Protein AF-A0A139BNJ2-F1 (afdb_monomer_lite)

Organism: NCBI:txid1796491

Sequence (82 aa):
MKAVTGKTVNFYFIAVEKSAPFSTACYMASQEMVKVGRAKYRGALELLKWCQDNNSYPGYQPGGQIETIDLPRWAANFDLED

Radius of gyration: 21.72 Å; chains: 1; bounding box: 46×54×40 Å

Foldseek 3Di:
DCVVPVDDDWDWDWDFDPDPPRDIDIDTDDPVNVVVVVVVVVVVVVVVVVCVVVVHDADPCNPPDDDDDDDPPVRVPDDDDD

Structure (mmCIF, N/CA/C/O backbone):
data_AF-A0A139BNJ2-F1
#
_entry.id   AF-A0A139BNJ2-F1
#
loop_
_atom_site.group_PDB
_atom_site.id
_atom_site.type_symbol
_atom_site.label_atom_id
_atom_site.label_alt_id
_atom_site.label_comp_id
_atom_site.label_asym_id
_atom_site.label_entity_id
_atom_site.label_seq_id
_atom_site.pdbx_PDB_ins_code
_atom_site.Cartn_x
_atom_site.Cartn_y
_atom_site.Cartn_z
_atom_site.occupancy
_atom_site.B_iso_or_equiv
_atom_site.auth_seq_id
_atom_site.auth_comp_id
_atom_site.auth_asym_id
_atom_site.auth_atom_id
_atom_site.pdbx_PDB_model_num
ATOM 1 N N . MET A 1 1 ? -5.676 -15.185 5.208 1.00 77.62 1 MET A N 1
ATOM 2 C CA . MET A 1 1 ? -5.362 -16.631 5.242 1.00 77.62 1 MET A CA 1
ATOM 3 C C . MET A 1 1 ? -5.256 -17.184 6.645 1.00 77.62 1 MET A C 1
ATOM 5 O O . MET A 1 1 ? -6.263 -17.715 7.064 1.00 77.62 1 MET A O 1
ATOM 9 N N . LYS A 1 2 ? -4.169 -17.005 7.415 1.00 92.25 2 LYS A N 1
ATOM 10 C CA . LYS A 1 2 ? -4.038 -17.644 8.749 1.00 92.25 2 LYS A CA 1
ATOM 11 C C . LYS A 1 2 ? -5.267 -17.510 9.663 1.00 92.25 2 LYS A C 1
ATOM 13 O O . LYS A 1 2 ? -5.684 -18.502 10.238 1.00 92.25 2 LYS A O 1
ATOM 18 N N . ALA A 1 3 ? -5.860 -16.319 9.760 1.00 92.06 3 ALA A N 1
ATOM 19 C CA . ALA A 1 3 ? -7.039 -16.085 10.602 1.00 92.06 3 ALA A CA 1
ATOM 20 C C . ALA A 1 3 ? -8.299 -16.863 10.166 1.00 92.06 3 ALA A C 1
ATOM 22 O O . ALA A 1 3 ? -9.158 -17.123 10.991 1.00 92.06 3 ALA A O 1
ATOM 23 N N . VAL A 1 4 ? -8.403 -17.229 8.886 1.00 95.94 4 VAL A N 1
ATOM 24 C CA . VAL A 1 4 ? -9.566 -17.924 8.307 1.00 95.94 4 VAL A CA 1
ATOM 2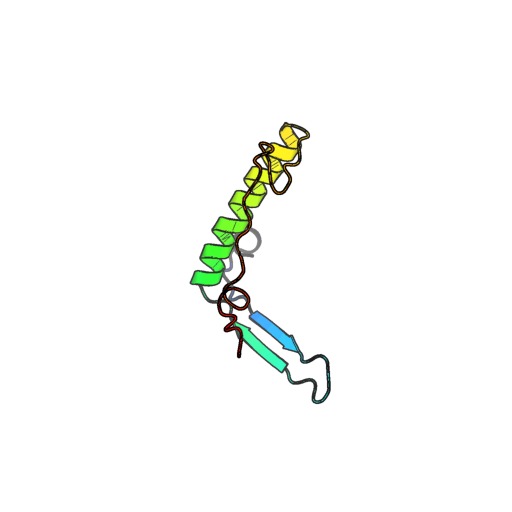5 C C . VAL A 1 4 ? -9.275 -19.414 8.094 1.00 95.94 4 VAL A C 1
ATOM 27 O O . VAL A 1 4 ? -10.154 -20.246 8.253 1.00 95.94 4 VAL A O 1
ATOM 30 N N . THR A 1 5 ? -8.036 -19.770 7.744 1.00 96.12 5 THR A N 1
ATOM 31 C CA . THR A 1 5 ? -7.650 -21.125 7.310 1.00 96.12 5 THR A CA 1
ATOM 32 C C . THR A 1 5 ? -6.657 -21.825 8.235 1.00 96.12 5 THR A C 1
ATOM 34 O O . THR A 1 5 ? -6.242 -22.945 7.949 1.00 96.12 5 THR A O 1
ATOM 37 N N . GLY A 1 6 ? -6.180 -21.161 9.292 1.00 96.50 6 GLY A N 1
ATOM 38 C CA . GLY A 1 6 ? -5.148 -21.669 10.205 1.00 96.50 6 GLY A CA 1
ATOM 39 C C . GLY A 1 6 ? -3.724 -21.704 9.630 1.00 96.50 6 GLY A C 1
ATOM 40 O O . GLY A 1 6 ? -2.764 -21.865 10.380 1.00 96.50 6 GLY A O 1
ATOM 41 N N . LYS A 1 7 ? -3.548 -21.503 8.317 1.00 95.81 7 LYS A N 1
ATOM 42 C CA . LYS A 1 7 ? -2.257 -21.670 7.630 1.00 95.81 7 LYS A CA 1
ATOM 43 C C . LYS A 1 7 ? -1.570 -20.338 7.324 1.00 95.81 7 LYS A C 1
ATOM 45 O O . LYS A 1 7 ? -2.183 -19.402 6.801 1.00 95.81 7 LYS A O 1
ATOM 50 N N . THR A 1 8 ? -0.271 -20.273 7.610 1.00 92.31 8 THR A N 1
ATOM 51 C CA . THR A 1 8 ? 0.618 -19.224 7.091 1.00 92.31 8 THR A CA 1
ATOM 52 C C . THR A 1 8 ? 1.117 -19.652 5.718 1.00 92.31 8 THR A C 1
ATOM 54 O O . THR A 1 8 ? 1.572 -20.779 5.559 1.00 92.31 8 THR A O 1
ATOM 57 N N . VAL A 1 9 ? 1.026 -18.756 4.740 1.00 93.75 9 VAL A N 1
ATOM 58 C CA . VAL A 1 9 ? 1.491 -18.989 3.369 1.00 93.75 9 VAL A CA 1
ATOM 59 C C . VAL A 1 9 ? 2.367 -17.826 2.930 1.00 93.75 9 VAL A C 1
ATOM 61 O O . VAL A 1 9 ? 2.185 -16.702 3.409 1.00 93.75 9 VAL A O 1
ATOM 64 N N . ASN A 1 10 ? 3.290 -18.099 2.014 1.00 95.56 10 ASN A N 1
ATOM 65 C CA . ASN A 1 10 ? 4.044 -17.059 1.327 1.00 95.56 10 ASN A CA 1
ATOM 66 C C . ASN A 1 10 ? 3.138 -16.353 0.313 1.00 95.56 10 ASN A C 1
ATOM 68 O O . ASN A 1 10 ? 2.232 -16.966 -0.255 1.00 95.56 10 ASN A O 1
ATOM 72 N N . PHE A 1 11 ? 3.385 -15.064 0.095 1.00 96.19 11 PHE 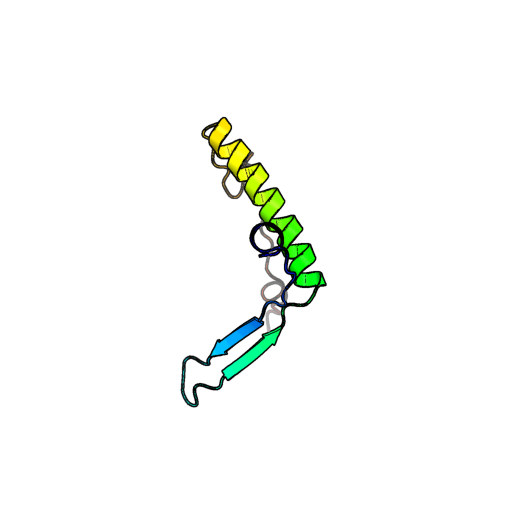A N 1
ATOM 73 C CA . PHE A 1 11 ? 2.692 -14.284 -0.923 1.00 96.19 11 PHE A CA 1
ATOM 74 C C . PHE A 1 11 ? 3.632 -14.050 -2.102 1.00 96.19 11 PHE A C 1
ATOM 76 O O . PHE A 1 11 ? 4.766 -13.615 -1.899 1.00 96.19 11 PHE A O 1
ATOM 83 N N . TYR A 1 12 ? 3.157 -14.323 -3.315 1.00 98.00 12 TYR A N 1
ATOM 84 C CA . TYR A 1 12 ? 3.922 -14.144 -4.543 1.00 98.00 12 TYR A CA 1
ATOM 85 C C . TYR A 1 12 ? 3.190 -13.196 -5.490 1.00 98.00 12 TYR A C 1
ATOM 87 O O . TYR A 1 12 ? 1.985 -13.324 -5.697 1.00 98.00 12 TYR A O 1
ATOM 95 N N . PHE A 1 13 ? 3.937 -12.272 -6.082 1.00 98.25 13 PHE A N 1
ATOM 96 C CA . PHE A 1 13 ? 3.514 -11.478 -7.226 1.00 98.25 13 PHE A CA 1
ATOM 97 C C . PHE A 1 13 ? 4.020 -12.155 -8.494 1.00 98.25 13 PHE A C 1
ATOM 99 O O . PHE A 1 13 ? 5.212 -12.435 -8.603 1.00 98.25 13 PHE A O 1
ATOM 106 N N . ILE A 1 14 ? 3.133 -12.391 -9.454 1.00 98.25 14 ILE A N 1
ATOM 107 C CA . ILE A 1 14 ? 3.511 -12.855 -10.789 1.00 98.25 14 ILE A CA 1
ATOM 108 C C . ILE A 1 14 ? 3.396 -11.647 -11.711 1.00 98.25 14 ILE A C 1
ATOM 110 O O . ILE A 1 14 ? 2.294 -11.232 -12.064 1.00 98.25 14 ILE A O 1
ATOM 114 N N . ALA A 1 15 ? 4.534 -11.035 -12.022 1.00 98.31 15 ALA A N 1
ATOM 115 C CA . ALA A 1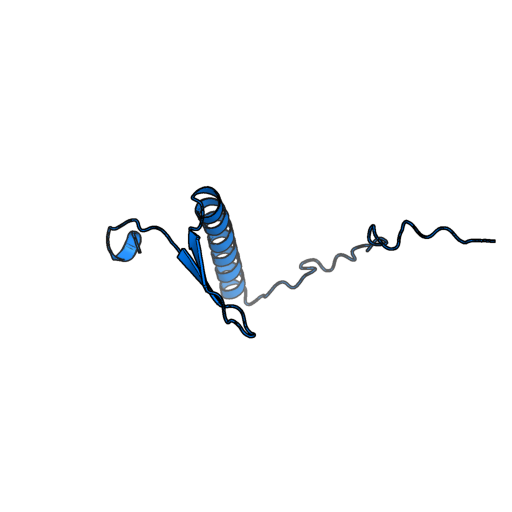 15 ? 4.596 -9.914 -12.944 1.00 98.31 15 ALA A CA 1
ATOM 116 C C . ALA A 1 15 ? 4.673 -10.441 -14.378 1.00 98.31 15 ALA A C 1
ATOM 118 O O . ALA A 1 15 ? 5.403 -11.395 -14.645 1.00 98.31 15 ALA A O 1
ATOM 119 N N . VAL A 1 16 ? 3.935 -9.800 -15.281 1.00 98.38 16 VAL A N 1
ATOM 120 C CA . VAL A 1 16 ? 3.931 -10.093 -16.716 1.00 98.38 16 VAL A CA 1
ATOM 121 C C . VAL A 1 16 ? 4.194 -8.789 -17.455 1.00 98.38 16 VAL A C 1
ATOM 123 O O . VAL A 1 16 ? 3.535 -7.779 -17.187 1.00 98.38 16 VAL A O 1
ATOM 126 N N . GLU A 1 17 ? 5.174 -8.788 -18.354 1.00 98.38 17 GLU A N 1
ATOM 127 C CA . GLU A 1 17 ? 5.453 -7.632 -19.205 1.00 98.38 17 GLU A CA 1
ATOM 128 C C . GLU A 1 17 ? 4.267 -7.348 -20.133 1.00 98.38 17 GLU A C 1
ATOM 130 O O . GLU A 1 17 ? 3.620 -8.260 -20.638 1.00 98.38 17 GLU A O 1
ATOM 135 N N . LYS A 1 18 ? 3.966 -6.065 -20.367 1.00 98.06 18 LYS A N 1
ATOM 136 C CA . LYS A 1 18 ? 2.808 -5.649 -21.183 1.00 98.06 18 LYS A CA 1
ATOM 137 C C . LYS A 1 18 ? 3.038 -5.758 -22.692 1.00 98.06 18 LYS A C 1
ATOM 139 O O . LYS A 1 18 ? 2.080 -5.642 -23.450 1.00 98.06 18 LYS A O 1
ATOM 144 N N . SER A 1 19 ? 4.283 -5.947 -23.113 1.00 97.62 19 SER A N 1
ATOM 145 C CA . SER A 1 19 ? 4.701 -5.979 -24.514 1.00 97.62 19 SER A CA 1
ATOM 146 C C . SER A 1 19 ? 5.577 -7.199 -24.757 1.00 97.62 19 SER A C 1
ATOM 148 O O . SER A 1 19 ? 6.154 -7.744 -23.815 1.00 97.62 19 SER A O 1
ATOM 150 N N . ALA A 1 20 ? 5.686 -7.614 -26.019 1.00 95.31 20 ALA A N 1
ATOM 151 C CA . ALA A 1 20 ? 6.527 -8.740 -26.405 1.00 95.31 20 ALA A CA 1
ATOM 152 C C . ALA A 1 20 ? 7.967 -8.578 -25.855 1.00 95.31 20 ALA A C 1
ATOM 154 O O . ALA A 1 20 ? 8.512 -7.475 -25.932 1.00 95.31 20 ALA A O 1
ATOM 155 N N . PRO A 1 21 ? 8.575 -9.649 -25.310 1.00 96.00 21 PRO A N 1
ATOM 156 C CA . PRO A 1 21 ? 8.132 -11.045 -25.393 1.00 96.00 21 PRO A CA 1
ATOM 157 C C . PRO A 1 21 ? 7.146 -11.496 -24.290 1.00 96.00 21 PRO A C 1
ATOM 159 O O . PRO A 1 21 ? 6.915 -12.695 -24.164 1.00 96.00 21 PRO A O 1
ATOM 162 N N . PHE A 1 22 ? 6.528 -10.575 -23.535 1.00 95.75 22 PHE A N 1
ATOM 163 C CA . PHE A 1 22 ? 5.587 -10.866 -22.437 1.00 95.75 22 PHE A CA 1
ATOM 164 C C . PHE A 1 22 ? 6.212 -11.723 -21.329 1.00 95.75 22 PHE A C 1
ATOM 166 O O . PHE A 1 22 ? 5.587 -12.652 -20.808 1.00 95.75 22 PHE A O 1
ATOM 173 N N . SER A 1 23 ? 7.465 -11.426 -20.976 1.00 97.94 23 SER A N 1
ATOM 174 C CA . SER A 1 23 ? 8.203 -12.196 -19.978 1.00 97.94 23 SER A CA 1
ATOM 175 C C . SER A 1 23 ? 7.470 -12.209 -18.641 1.00 97.94 23 SER A C 1
ATOM 177 O O . SER A 1 23 ? 6.822 -11.234 -18.249 1.00 97.94 23 SER A O 1
ATOM 179 N N . THR A 1 24 ? 7.611 -13.316 -17.915 1.00 98.19 24 THR A N 1
ATOM 180 C CA . THR A 1 24 ? 7.000 -13.490 -16.597 1.00 98.19 24 THR A CA 1
ATOM 181 C C . THR A 1 24 ? 8.058 -13.649 -15.518 1.00 98.19 24 THR A C 1
ATOM 183 O O . THR A 1 24 ? 9.017 -14.397 -15.705 1.00 98.19 24 THR A O 1
ATOM 186 N N . ALA A 1 25 ? 7.842 -13.031 -14.360 1.00 98.19 25 ALA A N 1
ATOM 187 C CA . ALA A 1 25 ? 8.689 -13.210 -13.187 1.00 98.19 25 ALA A CA 1
ATOM 188 C C . ALA A 1 25 ? 7.850 -13.387 -11.918 1.00 98.19 25 ALA A C 1
ATOM 190 O O . ALA A 1 25 ? 6.829 -12.724 -11.729 1.00 98.19 25 ALA A O 1
ATOM 191 N N . CYS A 1 26 ? 8.295 -14.286 -11.038 1.00 98.44 26 CYS A N 1
ATOM 192 C CA . CYS A 1 26 ? 7.658 -14.549 -9.754 1.00 98.44 26 CYS A CA 1
ATOM 193 C C . CYS A 1 26 ? 8.485 -13.929 -8.624 1.00 98.44 26 CYS A C 1
ATOM 195 O O . CYS A 1 26 ? 9.641 -14.297 -8.416 1.00 98.44 26 CYS A O 1
ATOM 197 N N . TYR A 1 27 ? 7.881 -13.011 -7.874 1.00 98.25 27 TYR A N 1
ATOM 198 C CA . TYR A 1 27 ? 8.513 -12.314 -6.760 1.00 98.25 27 TYR A CA 1
ATOM 199 C C . TYR A 1 27 ? 7.816 -12.667 -5.457 1.00 98.25 27 TYR A C 1
ATOM 201 O O . TYR A 1 27 ? 6.624 -12.416 -5.288 1.00 98.25 27 TYR A O 1
ATOM 209 N N . MET A 1 28 ? 8.561 -13.216 -4.504 1.00 98.25 28 MET A N 1
ATOM 210 C CA . MET A 1 28 ? 8.043 -13.448 -3.161 1.00 98.25 28 MET A CA 1
ATOM 211 C C . MET A 1 28 ? 8.077 -12.150 -2.351 1.00 98.25 28 MET A C 1
ATOM 213 O O . MET A 1 28 ? 9.116 -11.496 -2.266 1.00 98.25 28 MET A O 1
ATOM 217 N N . ALA A 1 29 ? 6.969 -11.804 -1.699 1.00 97.94 29 ALA A N 1
ATOM 218 C CA . ALA A 1 29 ? 6.964 -10.734 -0.711 1.00 97.94 29 ALA A CA 1
ATOM 219 C C . ALA A 1 29 ? 7.828 -11.141 0.494 1.00 97.94 29 ALA A C 1
ATOM 221 O O . ALA A 1 29 ? 7.617 -12.199 1.091 1.00 97.94 29 ALA A O 1
ATOM 222 N N . SER A 1 30 ? 8.790 -10.298 0.870 1.00 97.88 30 SER A N 1
ATOM 223 C CA . SER A 1 30 ? 9.622 -10.543 2.049 1.00 97.88 30 SER A CA 1
ATOM 224 C C . SER A 1 30 ? 8.807 -10.438 3.342 1.00 97.88 30 SER A C 1
ATOM 226 O O . SER A 1 30 ? 7.766 -9.775 3.396 1.00 97.88 30 SER A O 1
ATOM 228 N N . GLN A 1 31 ? 9.301 -11.046 4.423 1.00 95.44 31 GLN A N 1
ATOM 229 C CA . GLN A 1 31 ? 8.623 -10.952 5.719 1.00 95.44 31 GLN A CA 1
ATOM 230 C C . GLN A 1 31 ? 8.562 -9.512 6.242 1.00 95.44 31 GLN A C 1
ATOM 232 O O . GLN A 1 31 ? 7.538 -9.111 6.797 1.00 95.44 31 GLN A O 1
ATOM 237 N N . GLU A 1 32 ? 9.598 -8.706 5.994 1.00 97.94 32 GLU A N 1
ATOM 238 C CA . GLU A 1 32 ? 9.595 -7.283 6.350 1.00 97.94 32 GLU A CA 1
ATOM 239 C C . GLU A 1 32 ? 8.538 -6.499 5.562 1.00 97.94 32 GLU A C 1
ATOM 241 O O . GLU A 1 32 ? 7.786 -5.723 6.154 1.00 97.94 32 GLU A O 1
ATOM 246 N N . MET A 1 33 ?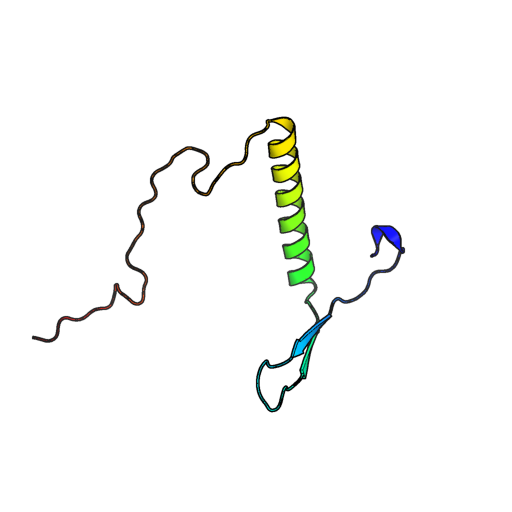 8.380 -6.759 4.258 1.00 97.50 33 MET A N 1
ATOM 247 C CA . MET A 1 33 ? 7.304 -6.155 3.463 1.00 97.50 33 MET A CA 1
ATOM 248 C C . MET A 1 33 ? 5.924 -6.513 4.034 1.00 97.50 33 MET A C 1
ATOM 250 O O . MET A 1 33 ? 5.078 -5.634 4.212 1.00 97.50 33 MET A O 1
ATOM 254 N N . VAL A 1 34 ? 5.701 -7.787 4.376 1.00 95.88 34 VAL A N 1
ATOM 255 C CA . VAL A 1 34 ? 4.437 -8.248 4.973 1.00 95.88 34 VAL A CA 1
ATOM 256 C C . VAL A 1 34 ? 4.194 -7.595 6.338 1.00 95.88 34 VAL A C 1
ATOM 258 O O . VAL A 1 34 ? 3.064 -7.200 6.637 1.00 95.88 34 VAL A O 1
ATOM 261 N N . LYS A 1 35 ? 5.228 -7.456 7.172 1.00 95.88 35 LYS A N 1
ATOM 262 C CA . LYS A 1 35 ? 5.151 -6.813 8.492 1.00 95.88 35 LYS A CA 1
ATOM 263 C C . LYS A 1 35 ? 4.793 -5.331 8.379 1.00 95.88 35 LYS A C 1
ATOM 265 O O . LYS A 1 35 ? 3.844 -4.890 9.028 1.00 95.88 35 LYS A O 1
ATOM 270 N N . VAL A 1 36 ? 5.491 -4.582 7.525 1.00 98.19 36 VAL A N 1
ATOM 271 C CA . VAL A 1 36 ? 5.216 -3.156 7.287 1.00 98.19 36 VAL A CA 1
ATOM 272 C C . VAL A 1 36 ? 3.819 -2.967 6.695 1.00 98.19 36 VAL A C 1
ATOM 274 O O . VAL A 1 36 ? 3.057 -2.125 7.168 1.00 98.19 36 VAL A O 1
ATOM 277 N N . GLY A 1 37 ? 3.433 -3.790 5.716 1.00 97.19 37 GLY A N 1
ATOM 278 C CA . GLY A 1 37 ? 2.089 -3.764 5.136 1.00 97.19 37 GLY A CA 1
ATOM 279 C C . GLY A 1 37 ? 0.990 -4.006 6.175 1.00 97.19 37 GLY A C 1
ATOM 280 O O . GLY A 1 37 ? -0.035 -3.326 6.153 1.00 97.19 37 GLY A O 1
ATOM 281 N N . ARG A 1 38 ? 1.223 -4.914 7.136 1.00 96.25 38 ARG A N 1
ATOM 282 C CA . ARG A 1 38 ? 0.293 -5.168 8.250 1.00 96.25 38 ARG A CA 1
ATOM 283 C C . ARG A 1 38 ? 0.088 -3.964 9.154 1.00 96.25 38 ARG A C 1
ATOM 285 O O . ARG A 1 38 ? -1.046 -3.713 9.547 1.00 96.25 38 ARG A O 1
ATOM 292 N N . ALA A 1 39 ? 1.155 -3.243 9.486 1.00 98.19 39 ALA A N 1
ATOM 293 C CA . ALA A 1 39 ? 1.038 -2.017 10.269 1.00 98.19 39 ALA A CA 1
ATOM 294 C C . ALA A 1 39 ? 0.244 -0.949 9.497 1.00 98.19 39 ALA A C 1
ATOM 296 O O . ALA A 1 39 ? -0.697 -0.374 10.037 1.00 98.19 39 ALA A O 1
ATOM 297 N N . LYS A 1 40 ? 0.555 -0.766 8.205 1.00 98.31 40 LYS A N 1
ATOM 298 C CA . LYS A 1 40 ? -0.102 0.227 7.342 1.00 98.31 40 LYS A CA 1
ATOM 299 C C . LYS A 1 40 ? -1.608 0.005 7.206 1.00 98.31 40 LYS A C 1
ATOM 301 O O . LYS A 1 40 ? -2.371 0.931 7.460 1.00 98.31 40 LYS A O 1
ATOM 306 N N . TYR A 1 41 ? -2.056 -1.200 6.831 1.00 97.69 41 TYR A N 1
ATOM 307 C CA . TYR A 1 41 ? -3.496 -1.406 6.627 1.00 97.69 41 TYR A CA 1
ATOM 308 C C . TYR A 1 41 ? -4.278 -1.329 7.942 1.00 97.69 41 TYR A C 1
ATOM 310 O O . TYR A 1 41 ? -5.434 -0.928 7.923 1.00 97.69 41 TYR A O 1
ATOM 318 N N . ARG A 1 42 ? -3.681 -1.703 9.082 1.00 98.00 42 ARG A N 1
ATOM 319 C CA . ARG A 1 42 ? -4.356 -1.594 10.384 1.00 98.00 42 ARG A CA 1
ATOM 320 C C . ARG A 1 42 ? -4.605 -0.142 10.767 1.00 98.00 42 ARG A C 1
ATOM 322 O O . ARG A 1 42 ? -5.743 0.183 11.073 1.00 98.00 42 ARG A O 1
ATOM 329 N N . GLY A 1 43 ? -3.597 0.722 10.636 1.00 98.00 43 GLY A N 1
ATOM 330 C CA . GLY A 1 43 ? -3.788 2.162 10.834 1.00 98.00 43 GLY A CA 1
ATOM 331 C C . GLY A 1 43 ? -4.822 2.748 9.865 1.00 98.00 43 GLY A C 1
ATOM 332 O O . GLY A 1 43 ? -5.657 3.555 10.257 1.00 98.00 43 GLY A O 1
ATOM 333 N N . ALA A 1 44 ? -4.846 2.278 8.613 1.00 97.75 44 ALA A N 1
ATOM 334 C CA . ALA A 1 44 ? -5.873 2.686 7.654 1.00 97.75 44 ALA A CA 1
ATOM 335 C C . ALA A 1 44 ? -7.289 2.217 8.046 1.00 97.75 44 ALA A C 1
ATOM 337 O O . ALA A 1 44 ? -8.245 2.956 7.838 1.00 97.75 44 ALA A O 1
ATOM 338 N N . LEU A 1 45 ? -7.444 1.019 8.625 1.00 98.50 45 LEU A N 1
ATOM 339 C CA . LEU A 1 45 ? -8.734 0.538 9.138 1.00 98.50 45 LEU A CA 1
ATOM 340 C C . LEU A 1 45 ? -9.196 1.333 10.366 1.00 98.50 45 LEU A C 1
ATOM 342 O O . LEU A 1 45 ? -10.386 1.600 10.494 1.00 98.50 45 LEU A O 1
ATOM 346 N N . GLU A 1 46 ? -8.273 1.726 11.245 1.00 98.25 46 GLU A N 1
ATOM 347 C CA . GLU A 1 46 ? -8.566 2.606 12.383 1.00 98.25 46 GLU A CA 1
ATOM 348 C C . GLU A 1 46 ? -9.041 3.984 11.906 1.00 98.25 46 GLU A C 1
ATOM 350 O O . GLU A 1 46 ? -10.080 4.463 12.361 1.00 98.25 46 GLU A O 1
ATOM 355 N N . LEU A 1 47 ? -8.344 4.578 10.930 1.00 96.75 47 LEU A N 1
ATOM 356 C CA . LEU A 1 47 ? -8.768 5.827 10.295 1.00 96.75 47 LEU A CA 1
ATOM 357 C C . LEU A 1 47 ? -10.136 5.673 9.625 1.00 96.75 47 LEU A C 1
ATOM 359 O O . LEU A 1 47 ? -11.009 6.507 9.830 1.00 96.75 47 LEU A O 1
ATOM 363 N N . LEU A 1 48 ? -10.353 4.593 8.870 1.00 98.00 48 LEU A N 1
ATOM 364 C CA . LEU A 1 48 ? -11.633 4.339 8.211 1.00 98.00 48 LEU A CA 1
ATOM 365 C C . LEU A 1 48 ? -12.777 4.230 9.222 1.00 98.00 48 LEU A C 1
ATOM 367 O O . LEU A 1 48 ? -13.837 4.812 9.000 1.00 98.00 48 LEU A O 1
ATOM 371 N N . LYS A 1 49 ? -12.558 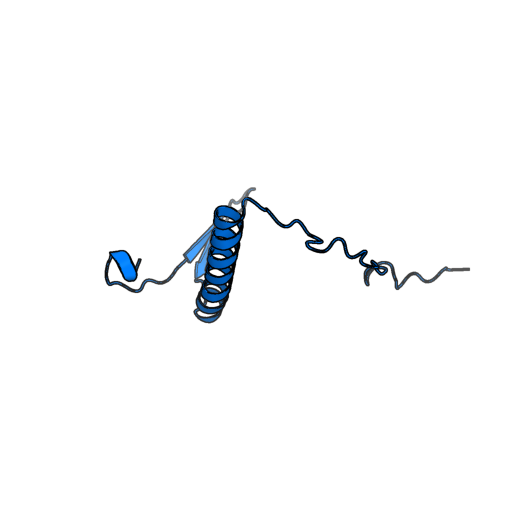3.524 10.338 1.00 98.50 49 LYS A N 1
ATOM 372 C CA . LYS A 1 49 ? -13.532 3.438 11.427 1.00 98.50 49 LYS A CA 1
ATOM 373 C C . LYS A 1 49 ? -13.858 4.825 11.977 1.00 98.50 49 LYS A C 1
ATOM 375 O O . LYS A 1 49 ? -15.030 5.160 12.103 1.00 98.50 49 LYS A O 1
ATOM 380 N N . TRP A 1 50 ? -12.841 5.637 12.262 1.00 98.06 50 TRP A N 1
ATOM 381 C CA . TRP A 1 50 ? -13.049 7.008 12.723 1.00 98.06 50 TRP A CA 1
ATOM 382 C C . TRP A 1 50 ? -13.847 7.831 11.703 1.00 98.06 50 TRP A C 1
ATOM 384 O O . TRP A 1 50 ? -14.795 8.512 12.088 1.00 98.06 50 TRP A O 1
ATOM 394 N N . CYS A 1 51 ? -13.532 7.723 10.408 1.00 97.94 51 CYS A N 1
ATOM 395 C CA . CYS A 1 51 ? -14.254 8.437 9.354 1.00 97.94 51 CYS A CA 1
ATOM 396 C C . CYS A 1 51 ? -15.741 8.067 9.324 1.00 97.94 51 CYS A C 1
ATOM 398 O O . CYS A 1 51 ? -16.594 8.942 9.187 1.00 97.94 51 CYS A O 1
ATOM 400 N N . GLN A 1 52 ? -16.049 6.777 9.476 1.00 98.38 52 GLN A N 1
ATOM 401 C CA . GLN A 1 52 ? -17.420 6.270 9.519 1.00 98.38 52 GLN A CA 1
ATOM 402 C C . GLN A 1 52 ? -18.164 6.737 10.775 1.00 98.38 52 GLN A C 1
ATOM 404 O O . GLN A 1 52 ? -19.296 7.200 10.666 1.00 98.38 52 GLN A O 1
ATOM 409 N N . ASP A 1 53 ? -17.519 6.670 11.942 1.00 98.50 53 ASP A N 1
ATOM 410 C CA . ASP A 1 53 ? -18.112 7.077 13.222 1.00 98.50 53 ASP A CA 1
ATOM 411 C C . ASP A 1 53 ? -18.386 8.599 13.278 1.00 98.50 53 ASP A C 1
ATOM 413 O O . ASP A 1 53 ? -19.313 9.034 13.957 1.00 98.50 53 ASP A O 1
ATOM 417 N N . ASN A 1 54 ? -17.604 9.411 12.552 1.00 97.44 54 ASN A N 1
ATOM 418 C CA . ASN A 1 54 ? -17.680 10.880 12.570 1.00 97.44 54 ASN A CA 1
ATOM 419 C C . ASN A 1 54 ? -18.256 11.498 11.281 1.00 97.44 54 ASN A C 1
ATOM 421 O O . ASN A 1 54 ? -18.326 12.722 11.177 1.00 97.44 54 ASN A O 1
ATOM 425 N N . ASN A 1 55 ? -18.633 10.680 10.290 1.00 97.44 55 ASN A N 1
ATOM 426 C CA . ASN A 1 55 ? -19.032 11.111 8.943 1.00 97.44 55 ASN A CA 1
ATOM 427 C C . ASN A 1 55 ? -18.096 12.185 8.338 1.00 97.44 55 ASN A C 1
ATOM 429 O O . ASN A 1 55 ? -18.543 13.177 7.760 1.00 97.44 55 ASN A O 1
ATOM 433 N N . SER A 1 56 ? -16.786 12.002 8.513 1.00 95.38 56 SER A N 1
ATOM 434 C CA . SER A 1 56 ? -15.745 12.957 8.118 1.00 95.38 56 SER A CA 1
ATOM 435 C C . SER A 1 56 ? -14.607 12.229 7.412 1.00 95.38 56 SER A C 1
ATOM 437 O O . SER A 1 56 ? -14.166 11.185 7.879 1.00 95.38 56 SER A O 1
ATOM 439 N N . TYR A 1 57 ? -14.127 12.764 6.287 1.00 94.88 57 TYR A N 1
ATOM 440 C CA . TYR A 1 57 ? -13.138 12.113 5.419 1.00 94.88 57 TYR A CA 1
ATOM 441 C C . TYR A 1 57 ? -11.971 13.069 5.172 1.00 94.88 57 TYR A C 1
ATOM 443 O O . TYR A 1 57 ? -12.039 13.895 4.258 1.00 94.88 57 TYR A O 1
ATOM 451 N N . PRO A 1 58 ? -10.916 13.006 6.001 1.00 93.06 58 PRO A N 1
ATOM 452 C CA . PRO A 1 58 ? -9.833 13.969 5.926 1.00 93.06 58 PRO A CA 1
ATOM 453 C C . PRO A 1 58 ? -9.081 13.854 4.591 1.00 93.06 58 PRO A C 1
ATOM 455 O O . PRO A 1 58 ? -8.702 12.760 4.173 1.00 93.06 58 PRO A O 1
ATOM 458 N N . GLY A 1 59 ? -8.887 14.990 3.917 1.00 89.69 59 GLY A N 1
ATOM 459 C CA . GLY A 1 59 ? -8.066 15.090 2.709 1.00 89.69 59 GLY A CA 1
ATOM 460 C C . GLY A 1 59 ? -6.570 15.175 3.029 1.00 89.69 59 GLY A C 1
ATOM 461 O O . GLY A 1 59 ? -6.141 14.876 4.140 1.00 89.69 59 GLY A O 1
ATOM 462 N N . TYR A 1 60 ? -5.768 15.634 2.065 1.00 89.38 60 TYR A N 1
ATOM 463 C CA . TYR A 1 60 ? -4.314 15.777 2.238 1.00 89.38 60 TYR A CA 1
ATOM 464 C C . TYR A 1 60 ? -3.913 16.734 3.373 1.00 89.38 60 TYR A C 1
ATOM 466 O O . TYR A 1 60 ? -2.900 16.511 4.022 1.00 89.38 60 TYR A O 1
ATOM 474 N N . GLN A 1 61 ? -4.726 17.759 3.642 1.00 90.06 61 GLN A N 1
ATOM 475 C CA . GLN A 1 61 ? -4.494 18.773 4.677 1.00 90.06 61 GLN A CA 1
ATOM 476 C C . GLN A 1 61 ? -5.663 18.760 5.670 1.00 90.06 61 GLN A C 1
ATOM 478 O O . GLN A 1 61 ? -6.550 19.615 5.607 1.00 90.06 61 GLN A O 1
ATOM 483 N N . PRO A 1 62 ? -5.722 17.768 6.574 1.00 85.06 62 PRO A N 1
ATOM 484 C CA . PRO A 1 62 ? -6.888 17.534 7.421 1.00 85.06 62 PRO A CA 1
ATOM 485 C C . PRO A 1 62 ? -7.184 18.682 8.399 1.00 85.06 62 PRO A C 1
ATOM 487 O O . PRO A 1 62 ? -8.319 18.811 8.844 1.00 85.06 62 PRO A O 1
ATOM 490 N N . GLY A 1 63 ? -6.194 19.525 8.719 1.00 85.62 63 GLY A N 1
ATOM 491 C CA . GLY A 1 63 ? -6.378 20.742 9.517 1.00 85.62 63 GLY A CA 1
ATOM 492 C C . GLY A 1 63 ? -6.260 22.040 8.714 1.00 85.62 63 GLY A C 1
ATOM 493 O O . GLY A 1 63 ? -6.084 23.094 9.318 1.00 85.62 63 GLY A O 1
ATOM 494 N N . GLY A 1 64 ? -6.314 21.978 7.376 1.00 86.75 64 GLY A N 1
ATOM 495 C CA . GLY A 1 64 ? -6.222 23.153 6.503 1.00 86.75 64 GLY A CA 1
ATOM 496 C C . GLY A 1 64 ? -4.855 23.845 6.507 1.00 86.75 64 GLY A C 1
ATOM 497 O O . GLY A 1 64 ? -4.767 25.021 6.161 1.00 86.75 64 GLY A O 1
ATOM 498 N N . GLN A 1 65 ? -3.795 23.151 6.928 1.00 92.38 65 GLN A N 1
ATOM 499 C CA . GLN A 1 65 ? -2.443 23.702 6.929 1.00 92.38 65 GLN A CA 1
ATOM 500 C C . GLN A 1 65 ? -1.972 23.945 5.496 1.00 92.38 65 GLN A C 1
ATOM 502 O O . GLN A 1 65 ? -2.052 23.051 4.660 1.00 92.38 65 GLN A O 1
ATOM 507 N N . ILE A 1 66 ? -1.439 25.134 5.228 1.00 91.44 66 ILE A N 1
ATOM 508 C CA . ILE A 1 66 ? -0.737 25.415 3.976 1.00 91.44 66 ILE A CA 1
ATOM 509 C C . ILE A 1 66 ? 0.670 24.830 4.102 1.00 91.44 66 ILE A C 1
ATOM 511 O O . ILE A 1 66 ? 1.400 25.171 5.032 1.00 91.44 66 ILE A O 1
ATOM 515 N N . GLU A 1 67 ? 1.044 23.954 3.173 1.00 91.75 67 GLU A N 1
ATOM 516 C CA . GLU A 1 67 ? 2.397 23.406 3.086 1.00 91.75 67 GLU A CA 1
ATOM 517 C C . GLU A 1 67 ? 3.202 24.173 2.036 1.00 91.75 67 GLU A C 1
ATOM 519 O O . GLU A 1 67 ? 2.735 24.391 0.916 1.00 91.75 67 GLU A O 1
ATOM 524 N N . THR A 1 68 ? 4.422 24.574 2.392 1.00 93.31 68 THR A N 1
ATOM 525 C CA . THR A 1 68 ? 5.392 25.072 1.415 1.00 93.31 68 THR A CA 1
ATOM 526 C C . THR A 1 68 ? 5.924 23.888 0.619 1.00 93.31 68 THR A C 1
ATOM 528 O O . THR A 1 68 ? 6.368 22.897 1.199 1.00 93.31 68 THR A O 1
ATOM 531 N N . ILE A 1 69 ? 5.890 23.995 -0.706 1.00 90.81 69 ILE A N 1
ATOM 532 C CA . ILE A 1 69 ? 6.552 23.047 -1.598 1.00 90.81 69 ILE A CA 1
ATOM 533 C C . ILE A 1 69 ? 7.864 23.657 -2.087 1.00 90.81 69 ILE A C 1
ATOM 535 O O . ILE A 1 69 ? 7.884 24.775 -2.599 1.00 90.81 69 ILE A O 1
ATOM 539 N N . ASP A 1 70 ? 8.953 22.915 -1.920 1.00 92.44 70 ASP A N 1
ATOM 540 C CA . ASP A 1 70 ? 10.276 23.323 -2.385 1.00 92.44 70 ASP A CA 1
ATOM 541 C C . ASP A 1 70 ? 10.568 22.788 -3.789 1.00 92.44 70 ASP A C 1
ATOM 543 O O . ASP A 1 70 ? 9.949 21.829 -4.268 1.00 92.44 70 ASP A O 1
ATOM 547 N N . LEU A 1 71 ? 11.561 23.396 -4.445 1.00 92.56 71 LEU A N 1
ATOM 548 C CA . LEU A 1 71 ? 12.075 22.903 -5.718 1.00 92.56 71 LEU A CA 1
ATOM 549 C C . LEU A 1 71 ? 12.549 21.449 -5.556 1.00 92.56 71 LEU A C 1
ATOM 551 O O . LEU A 1 71 ? 13.371 21.152 -4.682 1.00 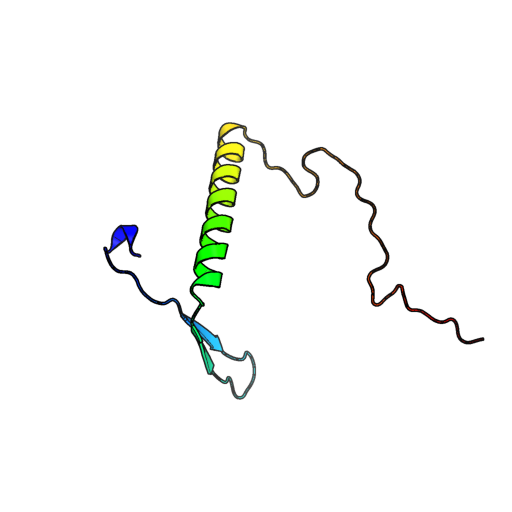92.56 71 LEU A O 1
ATOM 555 N N . PRO A 1 72 ? 12.072 20.520 -6.401 1.00 89.56 72 PRO A N 1
ATOM 556 C CA . PRO A 1 72 ? 12.563 19.155 -6.363 1.00 89.56 72 PRO A CA 1
ATOM 557 C C . PRO A 1 72 ? 14.050 19.131 -6.735 1.00 89.56 72 PRO A C 1
ATOM 559 O O . PRO A 1 72 ? 14.523 19.963 -7.508 1.00 89.56 72 PRO A O 1
ATOM 562 N N . ARG A 1 73 ? 14.793 18.137 -6.226 1.00 85.31 73 ARG A N 1
ATOM 563 C CA . ARG A 1 73 ? 16.262 18.046 -6.394 1.00 85.31 73 ARG A CA 1
ATOM 564 C C . ARG A 1 73 ? 16.746 18.216 -7.836 1.00 85.31 73 ARG A C 1
ATOM 566 O O . ARG A 1 73 ? 17.818 18.760 -8.050 1.00 85.31 73 ARG A O 1
ATOM 573 N N . TRP A 1 74 ? 15.974 17.740 -8.808 1.00 85.88 74 TRP A N 1
ATOM 574 C CA . TRP A 1 74 ? 16.321 17.842 -10.225 1.00 85.88 74 TRP A CA 1
ATOM 575 C C . TRP A 1 74 ? 16.181 19.266 -10.793 1.00 85.88 74 TRP A C 1
ATOM 577 O O . TRP A 1 74 ? 16.820 19.563 -11.792 1.00 85.88 74 TRP A O 1
ATOM 587 N N . ALA A 1 75 ? 15.369 20.134 -10.181 1.00 85.69 75 ALA A N 1
ATOM 588 C CA . ALA A 1 75 ? 15.133 21.517 -10.610 1.00 85.69 75 ALA A CA 1
ATOM 589 C C . ALA A 1 75 ? 15.986 22.537 -9.841 1.00 85.69 75 ALA A C 1
ATOM 591 O O . ALA A 1 75 ? 16.211 23.640 -10.324 1.00 85.69 75 ALA A O 1
ATOM 592 N N . ALA A 1 76 ? 16.439 22.182 -8.635 1.00 83.69 76 ALA A N 1
ATOM 593 C CA . ALA A 1 76 ? 17.276 23.048 -7.806 1.00 83.69 76 ALA A CA 1
ATOM 594 C C . ALA A 1 76 ? 18.717 23.186 -8.336 1.00 83.69 76 ALA A C 1
ATOM 596 O O . ALA A 1 76 ? 19.396 24.153 -8.009 1.00 83.69 76 ALA A O 1
ATOM 597 N N . ASN A 1 77 ? 19.171 22.235 -9.156 1.00 75.75 77 ASN A N 1
ATOM 598 C CA . ASN A 1 77 ? 20.512 22.213 -9.738 1.00 75.75 77 ASN A CA 1
ATOM 599 C C . ASN A 1 77 ? 20.475 22.713 -11.191 1.00 75.75 77 ASN A C 1
ATOM 601 O O . ASN A 1 77 ? 20.764 21.948 -12.111 1.00 75.75 77 ASN A O 1
ATOM 605 N N . PHE A 1 78 ? 20.050 23.958 -11.405 1.00 70.00 78 PHE A N 1
ATOM 606 C CA . PHE A 1 78 ? 20.136 24.596 -12.717 1.00 70.00 78 PHE A CA 1
ATOM 607 C C . PHE A 1 78 ? 21.275 25.618 -12.695 1.00 70.00 78 PHE A C 1
ATOM 609 O O . PHE A 1 78 ? 21.161 26.642 -12.023 1.00 70.00 78 PHE A O 1
ATOM 616 N N . ASP A 1 79 ? 22.360 25.332 -13.413 1.00 71.50 79 ASP A N 1
ATOM 617 C CA . ASP A 1 79 ? 23.400 26.317 -13.699 1.00 71.50 79 ASP A CA 1
ATOM 618 C C . ASP A 1 79 ? 22.957 27.122 -14.928 1.00 71.50 79 ASP A C 1
ATOM 620 O O . ASP A 1 79 ? 22.636 26.555 -15.974 1.00 71.50 79 ASP A O 1
ATOM 624 N N . LEU A 1 80 ? 22.877 28.446 -14.792 1.00 68.00 80 LEU A N 1
ATOM 625 C CA . LEU A 1 80 ? 22.709 29.336 -15.938 1.00 68.00 80 LEU A CA 1
ATOM 626 C C . LEU A 1 80 ? 24.070 29.408 -16.645 1.00 68.00 80 LEU A C 1
ATOM 628 O O . LEU A 1 80 ? 25.002 29.988 -16.096 1.00 68.00 80 LEU A O 1
ATOM 632 N N . GLU A 1 81 ? 24.207 28.777 -17.811 1.00 66.50 81 GLU A N 1
ATOM 633 C CA . GLU A 1 81 ? 25.350 29.038 -18.696 1.00 66.50 81 GLU A CA 1
ATOM 634 C C . GLU A 1 81 ? 25.242 30.484 -19.229 1.00 66.50 81 GLU A C 1
ATOM 636 O O . GLU A 1 81 ? 24.179 30.867 -19.727 1.00 66.50 81 GLU A O 1
ATOM 641 N N . ASP A 1 82 ? 26.317 31.271 -19.064 1.00 54.12 82 ASP A N 1
ATOM 642 C CA . ASP A 1 82 ? 26.481 32.650 -19.572 1.00 54.12 82 ASP A CA 1
ATOM 643 C C . ASP A 1 82 ? 26.544 32.722 -21.111 1.00 54.12 82 ASP A C 1
ATOM 645 O O . ASP A 1 82 ? 27.236 31.875 -21.729 1.00 54.12 82 ASP A O 1
#

pLDDT: mean 92.83, std 8.47, range [54.12, 98.5]

InterPro domains:
  IPR011604 PD-(D/E)XK endonuclease-like domain superfamily [G3DSA:3.90.320.10] (1-79)
  IPR024432 Putative exodeoxyribonuclease 8, PDDEXK-like domain [PF12684] (1-69)

Secondary structure (DSSP, 8-state):
-HHHHS-----EEEEE-SSTT--EEEEEPPHHHHHHHHHHHHHHHHHHHHHHHHT----SSTT-PPPPPPPPHHHH------